Protein AF-A0AAQ3RH44-F1 (afdb_monomer_lite)

InterPro domains:
  IPR002937 Amine oxidase [PF01593] (24-137)
  IPR050281 Flavin monoamine oxidase and related enzymes [PTHR10742] (8-137)

Sequence (137 aa):
MLFHRYSCMLFNMDGHQVSQQMVMEVGDTFKRILAETVKVREEHPDDMSILQSISIVLNRHPELRQQGLAHEVLQWYICRMEAWFATDADMISLKTWDQASAIISEHVLTGGHGLVVQGYDPVVKALATDLDIRLNH

Structure (mmCIF, N/CA/C/O backbone):
data_AF-A0AAQ3RH44-F1
#
_entry.id   AF-A0AAQ3RH44-F1
#
loop_
_atom_site.group_PDB
_atom_site.id
_atom_site.type_symbol
_atom_site.label_atom_id
_atom_site.label_alt_id
_atom_site.label_comp_id
_atom_site.label_asym_id
_atom_site.label_entity_id
_atom_site.label_seq_id
_atom_site.pdbx_PDB_ins_code
_atom_site.Cartn_x
_atom_site.Cartn_y
_atom_site.Cartn_z
_atom_site.occupancy
_atom_site.B_iso_or_equiv
_atom_site.auth_seq_id
_atom_site.auth_comp_id
_atom_site.auth_asym_id
_atom_site.auth_atom_id
_atom_site.pdbx_PDB_model_num
ATOM 1 N N . MET A 1 1 ? 5.670 10.504 4.004 1.00 43.72 1 MET A N 1
ATOM 2 C CA . MET A 1 1 ? 5.832 10.346 2.538 1.00 43.72 1 MET A CA 1
ATOM 3 C C . MET A 1 1 ? 4.762 9.480 1.858 1.00 43.72 1 MET A C 1
ATOM 5 O O . MET A 1 1 ? 4.553 9.663 0.670 1.00 43.72 1 MET A O 1
ATOM 9 N N . LEU A 1 2 ? 4.032 8.602 2.560 1.00 47.00 2 LEU A N 1
ATOM 10 C CA . LEU A 1 2 ? 3.132 7.624 1.917 1.00 47.00 2 LEU A CA 1
ATOM 11 C C . LEU A 1 2 ? 1.841 8.175 1.260 1.00 47.00 2 LEU A C 1
ATOM 13 O O . LEU A 1 2 ? 1.236 7.468 0.463 1.00 47.00 2 LEU A O 1
ATOM 17 N N . PHE A 1 3 ? 1.413 9.420 1.525 1.00 51.44 3 PHE A N 1
ATOM 18 C CA . PHE A 1 3 ? 0.087 9.897 1.076 1.00 51.44 3 PHE A CA 1
ATOM 19 C C . PHE A 1 3 ? 0.016 11.396 0.720 1.00 51.44 3 PHE A C 1
ATOM 21 O O . PHE A 1 3 ? -0.946 12.072 1.089 1.00 51.44 3 PHE A O 1
ATOM 28 N N . HIS A 1 4 ? 1.025 11.956 0.043 1.00 46.38 4 HIS A N 1
ATOM 29 C CA . HIS A 1 4 ? 0.871 13.275 -0.598 1.00 46.38 4 HIS A CA 1
ATOM 30 C C . HIS A 1 4 ? 0.235 13.143 -1.991 1.00 46.38 4 HIS A C 1
ATOM 32 O O . HIS A 1 4 ? 0.373 12.115 -2.647 1.00 46.38 4 HIS A O 1
ATOM 38 N N . ARG A 1 5 ? -0.535 14.170 -2.376 1.00 48.69 5 ARG A N 1
ATOM 39 C CA . ARG A 1 5 ? -1.522 14.217 -3.470 1.00 48.69 5 ARG A CA 1
ATOM 40 C C . ARG A 1 5 ? -1.012 13.657 -4.807 1.00 48.69 5 ARG A C 1
ATOM 42 O O . ARG A 1 5 ? -0.491 14.398 -5.633 1.00 48.69 5 ARG A O 1
ATOM 49 N N . TYR A 1 6 ? -1.271 12.382 -5.064 1.00 51.69 6 TYR A N 1
ATOM 50 C CA . TY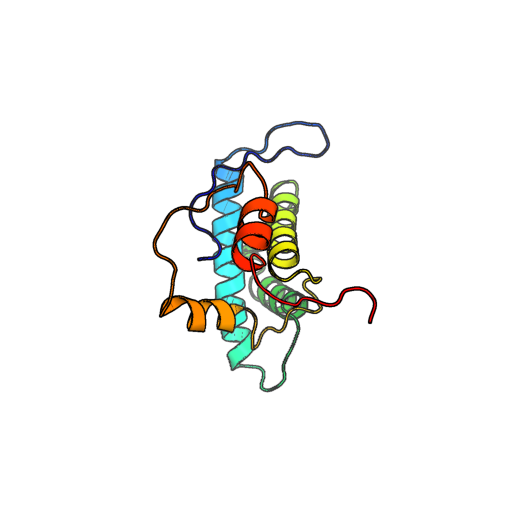R A 1 6 ? -1.339 11.868 -6.428 1.00 51.69 6 TYR A CA 1
ATOM 51 C C . TYR A 1 6 ? -2.798 11.924 -6.865 1.00 51.69 6 TYR A C 1
ATOM 53 O O . TYR A 1 6 ? -3.647 11.296 -6.231 1.00 51.69 6 TYR A O 1
ATOM 61 N N . SER A 1 7 ? -3.106 12.677 -7.922 1.00 59.75 7 SER A N 1
ATOM 62 C CA . SER A 1 7 ? -4.432 12.668 -8.545 1.00 59.75 7 SER A CA 1
ATOM 63 C C . SER A 1 7 ? -4.605 11.368 -9.337 1.00 59.75 7 SER A C 1
ATOM 65 O O . SER A 1 7 ? -4.491 11.351 -10.561 1.00 59.75 7 SER A O 1
ATOM 67 N N . CYS A 1 8 ? -4.805 10.254 -8.638 1.00 72.00 8 CYS A N 1
ATOM 68 C CA . CYS A 1 8 ? -5.156 8.991 -9.273 1.00 72.00 8 CYS A CA 1
ATOM 69 C C . CYS A 1 8 ? -6.675 8.942 -9.459 1.00 72.00 8 CYS A C 1
ATOM 71 O O . CYS A 1 8 ? -7.424 9.155 -8.505 1.00 72.00 8 CYS A O 1
ATOM 73 N N . MET A 1 9 ? -7.131 8.685 -10.684 1.00 89.88 9 MET A N 1
ATOM 74 C CA . MET A 1 9 ? -8.538 8.389 -10.946 1.00 89.88 9 MET A CA 1
ATOM 75 C C . MET A 1 9 ? -8.773 6.907 -10.678 1.00 89.88 9 MET A C 1
ATOM 77 O O . MET A 1 9 ? -8.108 6.066 -11.280 1.00 89.88 9 MET A O 1
ATOM 81 N N . LEU A 1 10 ? -9.703 6.599 -9.775 1.00 93.88 10 LEU A N 1
ATOM 82 C CA . LEU A 1 10 ? -10.135 5.227 -9.527 1.00 93.88 10 LEU A CA 1
ATOM 83 C C . LEU A 1 10 ? -11.405 4.941 -10.315 1.00 93.88 10 LEU A C 1
ATOM 85 O O . LEU A 1 10 ? -12.282 5.798 -10.418 1.00 93.88 10 LEU A O 1
ATOM 89 N N . PHE A 1 11 ? -11.494 3.727 -10.836 1.00 95.19 11 PHE A N 1
ATOM 90 C CA . PHE A 1 11 ? -12.668 3.204 -11.517 1.00 95.19 11 PHE A CA 1
ATOM 91 C C . PHE A 1 11 ? -13.096 1.927 -10.804 1.00 95.19 11 PHE A C 1
ATOM 93 O O . PHE A 1 11 ? -12.242 1.142 -10.388 1.00 95.19 11 PHE A O 1
ATOM 100 N N . ASN A 1 12 ? -14.401 1.743 -10.629 1.00 93.75 12 ASN A N 1
ATOM 101 C CA . ASN A 1 12 ? -14.943 0.495 -10.110 1.00 93.75 12 ASN A CA 1
ATOM 102 C C . ASN A 1 12 ? -14.915 -0.597 -11.200 1.00 93.75 12 ASN A C 1
ATOM 104 O O . ASN A 1 12 ? -14.567 -0.339 -12.355 1.00 93.75 12 ASN A O 1
ATOM 108 N N . MET A 1 13 ? -15.314 -1.818 -10.840 1.00 92.88 13 MET A N 1
ATOM 109 C CA . MET A 1 13 ? -15.305 -2.964 -11.762 1.00 92.88 13 MET A CA 1
ATOM 110 C C . MET A 1 13 ? -16.250 -2.806 -12.965 1.00 92.88 13 MET A C 1
ATOM 112 O O . MET A 1 13 ? -16.028 -3.434 -13.996 1.00 92.88 13 MET A O 1
ATOM 116 N N . ASP A 1 14 ? -17.255 -1.936 -12.865 1.00 96.12 14 ASP A N 1
ATOM 117 C CA . ASP A 1 14 ? -18.176 -1.612 -13.960 1.00 96.12 14 ASP A CA 1
ATOM 118 C C . ASP A 1 14 ? -17.633 -0.509 -14.890 1.00 96.12 14 ASP A C 1
ATOM 120 O O . ASP A 1 14 ? -18.301 -0.108 -15.841 1.00 96.12 14 ASP A O 1
ATOM 124 N N . GLY A 1 15 ? -16.438 0.025 -14.609 1.00 95.31 15 GLY A N 1
ATOM 125 C CA . GLY A 1 15 ? -15.836 1.128 -15.358 1.00 95.31 15 GLY A CA 1
ATOM 126 C C . GLY A 1 15 ? -16.360 2.515 -14.972 1.00 95.31 15 GLY A C 1
ATOM 127 O O . GLY A 1 15 ? -16.038 3.497 -15.643 1.00 95.31 15 GLY A O 1
ATOM 128 N N . HIS A 1 16 ? -17.136 2.640 -13.893 1.00 95.94 16 HIS A N 1
ATOM 129 C CA . HIS A 1 16 ? -17.570 3.933 -13.372 1.00 95.94 16 HIS A CA 1
ATOM 130 C C . HIS A 1 16 ? -16.469 4.581 -12.540 1.00 95.94 16 HIS A C 1
ATOM 132 O O . HIS A 1 16 ? -15.888 3.964 -11.646 1.00 95.94 16 HIS A O 1
ATOM 138 N N . GLN A 1 17 ? -16.210 5.859 -12.805 1.00 96.00 17 GLN A N 1
ATOM 139 C CA . GLN A 1 17 ? -15.245 6.622 -12.030 1.00 96.00 17 GLN A CA 1
ATOM 140 C C . GLN A 1 17 ? -15.743 6.827 -10.593 1.00 96.00 17 GLN A C 1
ATOM 142 O O . GLN A 1 17 ? -16.848 7.320 -10.362 1.00 96.00 17 GLN A O 1
ATOM 147 N N . VAL A 1 18 ? -14.892 6.508 -9.622 1.00 96.38 18 VAL A N 1
ATOM 148 C CA . VAL A 1 18 ? -15.112 6.826 -8.210 1.00 96.38 18 VAL A CA 1
ATOM 149 C C . VAL A 1 18 ? -14.876 8.320 -7.999 1.00 96.38 18 VAL A C 1
ATOM 151 O O . VAL A 1 18 ? -13.896 8.887 -8.494 1.00 96.38 18 VAL A O 1
ATOM 154 N N . SER A 1 19 ? -15.764 8.979 -7.252 1.00 95.12 19 SER A N 1
ATOM 155 C CA . SER A 1 19 ? -15.633 10.413 -6.996 1.00 95.12 19 SER A CA 1
ATOM 156 C C . SER A 1 19 ? -14.324 10.718 -6.258 1.00 95.12 19 SER A C 1
ATOM 158 O O . SER A 1 19 ? -13.965 10.049 -5.287 1.00 95.12 19 SER A O 1
ATOM 160 N N . GLN A 1 20 ? -13.601 11.759 -6.686 1.00 92.31 20 GLN A N 1
ATOM 161 C CA . GLN A 1 20 ? -12.346 12.125 -6.018 1.00 92.31 20 GLN A CA 1
ATOM 162 C C . GLN A 1 20 ? -12.550 12.514 -4.553 1.00 92.31 20 GLN A C 1
ATOM 164 O O . GLN A 1 20 ? -11.672 12.269 -3.733 1.00 92.31 20 GLN A O 1
ATOM 169 N N . GLN A 1 21 ? -13.712 13.078 -4.217 1.00 94.31 21 GLN A N 1
ATOM 170 C CA . GLN A 1 21 ? -14.068 13.370 -2.835 1.00 94.31 21 GLN A CA 1
ATOM 171 C C . GLN A 1 21 ? -14.078 12.100 -1.975 1.00 94.31 21 GLN A C 1
ATOM 173 O O . GLN A 1 21 ? -13.420 12.081 -0.939 1.00 94.31 21 GLN A O 1
ATOM 178 N N . MET A 1 22 ? -14.720 11.021 -2.439 1.00 95.19 22 MET A N 1
ATOM 179 C CA . MET A 1 22 ? -14.725 9.743 -1.722 1.00 95.19 22 MET A CA 1
ATOM 180 C C . MET A 1 22 ? -13.309 9.184 -1.567 1.00 95.19 22 MET A C 1
ATOM 182 O O . MET A 1 22 ? -12.939 8.744 -0.483 1.00 95.19 22 MET A O 1
ATOM 186 N N . VAL A 1 23 ? -12.493 9.243 -2.626 1.00 94.19 23 VAL A N 1
ATOM 187 C CA . VAL A 1 23 ? -11.093 8.792 -2.561 1.00 94.19 23 VAL A CA 1
ATOM 188 C C . VAL A 1 23 ? -10.316 9.568 -1.492 1.00 94.19 23 VAL A C 1
ATOM 190 O O . VAL A 1 23 ? -9.616 8.960 -0.687 1.00 94.19 23 VAL A O 1
ATOM 193 N N . MET A 1 24 ? -10.474 10.894 -1.427 1.00 91.81 24 MET A N 1
ATOM 194 C CA . MET A 1 24 ? -9.823 11.725 -0.407 1.00 91.81 24 MET A CA 1
ATOM 195 C C . MET A 1 24 ? -10.306 11.401 1.012 1.00 91.81 24 MET A C 1
ATOM 197 O O . MET A 1 24 ? -9.479 11.191 1.898 1.00 91.81 24 MET A O 1
ATOM 201 N N . GLU A 1 25 ? -11.618 11.313 1.228 1.00 95.25 25 GLU A N 1
ATOM 202 C CA . GLU A 1 25 ? -12.218 11.053 2.546 1.00 95.25 25 GLU A CA 1
ATOM 203 C C . GLU A 1 25 ? -11.851 9.665 3.092 1.00 95.25 25 GLU A C 1
ATOM 205 O O . GLU A 1 25 ? -11.508 9.512 4.272 1.00 95.25 25 GLU A O 1
ATOM 210 N N . VAL A 1 26 ? -11.858 8.643 2.232 1.00 96.31 26 VAL A N 1
ATOM 211 C CA . VAL A 1 26 ? -11.409 7.296 2.602 1.00 96.31 26 VAL A CA 1
ATOM 212 C C . VAL A 1 26 ? -9.902 7.285 2.849 1.00 96.31 26 VAL A C 1
ATOM 214 O O . VAL A 1 26 ? -9.455 6.671 3.815 1.00 96.31 26 VAL A O 1
ATOM 217 N N . GLY A 1 27 ? -9.116 8.019 2.059 1.00 93.38 27 GLY A N 1
ATOM 218 C CA . GLY A 1 27 ? -7.679 8.178 2.288 1.00 93.38 27 GLY A CA 1
ATOM 219 C C . GLY A 1 27 ? -7.353 8.820 3.639 1.00 93.38 27 GLY A C 1
ATOM 220 O O . GLY A 1 27 ? -6.450 8.364 4.340 1.00 93.38 27 GLY A O 1
ATOM 221 N N . ASP A 1 28 ? -8.102 9.838 4.056 1.00 94.81 28 ASP A N 1
ATOM 222 C CA . ASP A 1 28 ? -7.952 10.445 5.384 1.00 94.81 28 ASP A CA 1
ATOM 223 C C . ASP A 1 28 ? -8.424 9.510 6.503 1.00 94.81 28 ASP A C 1
ATOM 225 O O . ASP A 1 28 ? -7.835 9.470 7.585 1.00 94.81 28 ASP A O 1
ATOM 229 N N . THR A 1 29 ? -9.438 8.686 6.241 1.00 97.25 29 THR A N 1
ATOM 230 C CA . THR A 1 29 ? -9.840 7.607 7.153 1.00 97.25 29 THR A CA 1
ATOM 231 C C . THR A 1 29 ? -8.747 6.554 7.302 1.00 97.25 29 THR A C 1
ATOM 233 O O . THR A 1 29 ? -8.421 6.182 8.426 1.00 97.25 29 THR A O 1
ATOM 236 N N . PHE A 1 30 ? -8.107 6.142 6.210 1.00 96.56 30 PHE A N 1
ATOM 237 C CA . PHE A 1 30 ? -6.990 5.203 6.245 1.00 96.56 30 PHE A CA 1
ATOM 238 C C . PHE A 1 30 ? -5.798 5.749 7.041 1.00 96.56 30 PHE A C 1
ATOM 240 O O . PHE A 1 30 ? -5.244 5.042 7.880 1.00 96.56 30 PHE A O 1
ATOM 247 N N . LYS A 1 31 ? -5.453 7.035 6.879 1.00 94.06 31 LYS A N 1
ATOM 248 C CA . LYS A 1 31 ? -4.420 7.689 7.708 1.00 94.06 31 LYS A CA 1
ATOM 249 C C . LYS A 1 31 ? -4.764 7.652 9.198 1.00 94.06 31 LYS A C 1
ATOM 251 O O . LYS A 1 31 ? -3.879 7.405 10.011 1.00 94.06 31 LYS A O 1
ATOM 256 N N . ARG A 1 32 ? -6.032 7.890 9.557 1.00 96.81 32 ARG A N 1
ATOM 257 C CA . ARG A 1 32 ? -6.502 7.795 10.950 1.00 96.81 32 ARG A CA 1
ATOM 258 C C . ARG A 1 32 ? -6.388 6.368 11.483 1.00 96.81 32 ARG A C 1
ATOM 260 O O . ARG A 1 32 ? -5.879 6.195 12.581 1.00 96.81 32 ARG A O 1
ATOM 267 N N . ILE A 1 33 ? -6.770 5.363 10.690 1.00 97.56 33 ILE A N 1
ATOM 268 C CA . ILE A 1 33 ? -6.589 3.946 11.044 1.00 97.56 33 ILE A CA 1
ATOM 269 C C . ILE A 1 33 ? -5.113 3.661 11.343 1.00 97.56 33 ILE A C 1
ATOM 271 O O . ILE A 1 33 ? -4.806 3.160 12.420 1.00 97.56 33 ILE A O 1
ATOM 275 N N . LEU A 1 34 ? -4.194 4.037 10.445 1.00 95.44 34 LEU A N 1
ATOM 276 C CA . LEU A 1 34 ? -2.756 3.827 10.648 1.00 95.44 34 LEU A CA 1
ATOM 277 C C . LEU A 1 34 ? -2.231 4.541 11.903 1.00 95.44 34 LEU A C 1
ATOM 279 O O . LEU A 1 34 ? -1.439 3.963 12.642 1.00 95.44 34 LEU A O 1
ATOM 283 N N . ALA A 1 35 ? -2.699 5.755 12.200 1.00 94.25 35 ALA A N 1
ATOM 284 C CA . ALA A 1 35 ? -2.327 6.455 13.430 1.00 94.25 35 ALA A CA 1
ATOM 285 C C . ALA A 1 35 ? -2.776 5.704 14.699 1.00 94.25 35 ALA A C 1
ATOM 287 O O . ALA A 1 35 ? -2.031 5.651 15.674 1.00 94.25 35 ALA A O 1
ATOM 288 N N . GLU A 1 36 ? -3.953 5.073 14.690 1.00 96.81 36 GLU A N 1
ATOM 289 C CA . GLU A 1 36 ? -4.400 4.227 15.805 1.00 96.81 36 GLU A CA 1
ATOM 290 C C . GLU A 1 36 ? -3.597 2.918 15.903 1.00 96.81 36 GLU A C 1
ATOM 292 O O . GLU A 1 36 ? -3.337 2.448 17.010 1.00 96.81 36 GLU A O 1
ATOM 297 N N . THR A 1 37 ? -3.112 2.354 14.785 1.00 95.56 37 THR A N 1
ATOM 298 C CA . THR A 1 37 ? -2.229 1.167 14.839 1.00 95.56 37 THR A CA 1
ATOM 299 C C . THR A 1 37 ? -0.913 1.453 15.569 1.00 95.56 37 THR A C 1
ATOM 301 O O . THR A 1 37 ? -0.379 0.572 16.239 1.00 95.56 37 THR A O 1
ATOM 30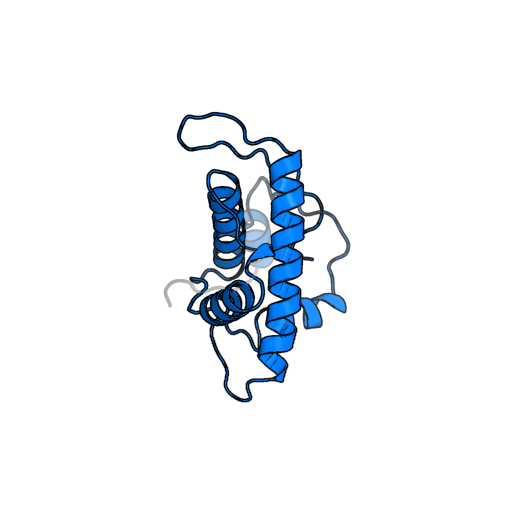4 N N . VAL A 1 38 ? -0.421 2.699 15.530 1.00 92.81 38 VAL A N 1
ATOM 305 C CA . VAL A 1 38 ? 0.763 3.115 16.301 1.00 92.81 38 VAL A CA 1
ATOM 306 C C . VAL A 1 38 ? 0.513 3.011 17.807 1.00 92.81 38 VAL A C 1
ATOM 308 O O . VAL A 1 38 ? 1.420 2.626 18.535 1.00 92.81 38 VAL A O 1
ATOM 311 N N . LYS A 1 39 ? -0.710 3.268 18.280 1.00 94.62 39 LYS A N 1
ATOM 312 C CA . LYS A 1 39 ? -1.060 3.077 19.697 1.00 94.62 39 LYS A CA 1
ATOM 313 C C . LYS A 1 39 ? -1.159 1.596 20.051 1.00 94.62 39 LYS A C 1
ATOM 315 O O . LYS A 1 39 ? -0.630 1.170 21.069 1.00 94.62 39 LYS A O 1
ATOM 320 N N . VAL A 1 40 ? -1.750 0.786 19.163 1.00 95.88 40 VAL A N 1
ATOM 321 C CA . VAL A 1 40 ? -1.776 -0.684 19.311 1.00 95.88 40 VAL A CA 1
ATOM 322 C C . VAL A 1 40 ? -0.352 -1.236 19.455 1.00 95.88 40 VAL A C 1
ATOM 324 O O . VAL A 1 40 ? -0.107 -2.092 20.299 1.00 95.88 40 VAL A O 1
ATOM 327 N N . ARG A 1 41 ? 0.616 -0.702 18.703 1.00 94.62 41 ARG A N 1
ATOM 328 C CA . ARG A 1 41 ? 2.035 -1.072 18.823 1.00 94.62 41 ARG A CA 1
ATOM 329 C C . ARG A 1 41 ? 2.618 -0.821 20.217 1.00 94.62 41 ARG A C 1
ATOM 331 O O . ARG A 1 41 ? 3.449 -1.603 20.659 1.00 94.62 41 ARG A O 1
ATOM 338 N N . GLU A 1 42 ? 2.230 0.259 20.889 1.00 92.31 42 GLU A N 1
ATOM 339 C CA . GLU A 1 42 ? 2.733 0.600 22.230 1.00 92.31 42 GLU A CA 1
ATOM 340 C C . GLU A 1 42 ? 2.156 -0.320 23.317 1.00 92.31 42 GLU A C 1
ATOM 342 O O . GLU A 1 42 ? 2.812 -0.589 24.322 1.00 92.31 42 GLU A O 1
ATOM 347 N N . GLU A 1 43 ? 0.944 -0.832 23.106 1.00 94.12 43 GLU A N 1
ATOM 348 C CA . GLU A 1 43 ? 0.247 -1.724 24.039 1.00 94.12 43 GLU A CA 1
ATOM 349 C C . GLU A 1 43 ? 0.726 -3.182 23.960 1.00 94.12 43 GLU A C 1
ATOM 351 O O . GLU A 1 43 ? 0.532 -3.951 24.906 1.00 94.12 43 GLU A O 1
ATOM 356 N N . HIS A 1 44 ? 1.337 -3.580 22.842 1.00 91.06 44 HIS A N 1
ATOM 357 C CA . HIS A 1 44 ? 1.720 -4.962 22.574 1.00 91.06 44 HIS A CA 1
ATOM 358 C C . HIS A 1 44 ? 3.248 -5.121 22.494 1.00 91.06 44 HIS A C 1
ATOM 360 O O . HIS A 1 44 ? 3.875 -4.635 21.553 1.00 91.06 44 HIS A O 1
ATOM 366 N N . PRO A 1 45 ? 3.875 -5.831 23.456 1.00 85.56 45 PRO A N 1
ATOM 367 C CA . PRO A 1 45 ? 5.327 -6.006 23.475 1.00 85.56 45 PRO A CA 1
ATOM 368 C C . PRO A 1 45 ? 5.830 -6.921 22.354 1.00 85.56 45 PRO A C 1
ATOM 370 O O . PRO A 1 45 ? 6.974 -6.772 21.924 1.00 85.56 45 PRO A O 1
ATOM 373 N N . ASP A 1 46 ? 4.994 -7.832 21.855 1.00 94.31 46 ASP A N 1
ATOM 374 C CA . ASP A 1 46 ? 5.301 -8.718 20.732 1.00 94.31 46 ASP A CA 1
ATOM 375 C C . ASP A 1 46 ? 4.909 -8.079 19.397 1.00 94.31 46 ASP A C 1
ATOM 377 O O . ASP A 1 46 ? 4.027 -7.225 19.333 1.00 94.31 46 ASP A O 1
ATOM 381 N N . ASP A 1 47 ? 5.611 -8.452 18.325 1.00 95.25 47 ASP A N 1
ATOM 382 C CA . ASP A 1 47 ? 5.254 -7.953 16.995 1.00 95.25 47 ASP A CA 1
ATOM 383 C C . ASP A 1 47 ? 3.972 -8.617 16.483 1.00 95.25 47 ASP A C 1
ATOM 385 O O . ASP A 1 47 ? 3.651 -9.751 16.842 1.00 95.25 47 ASP A O 1
ATOM 389 N N . MET A 1 48 ? 3.261 -7.906 15.617 1.00 96.75 48 MET A N 1
ATOM 390 C CA . MET A 1 48 ? 2.090 -8.414 14.913 1.00 96.75 48 MET A CA 1
ATOM 391 C C . MET A 1 48 ? 2.019 -7.810 13.519 1.00 96.75 48 MET A C 1
ATOM 393 O O . MET A 1 48 ? 2.700 -6.832 13.212 1.00 96.75 48 MET A O 1
ATOM 397 N N . SER A 1 49 ? 1.167 -8.374 12.675 1.00 97.56 49 SER A N 1
ATOM 398 C CA . SER A 1 49 ? 0.980 -7.837 11.333 1.00 97.56 49 SER A CA 1
ATOM 399 C C . SER A 1 49 ? 0.169 -6.541 11.320 1.00 97.56 49 SER A C 1
ATOM 401 O O . SER A 1 49 ? -0.673 -6.286 12.193 1.00 97.56 49 SER A O 1
ATOM 403 N N . ILE A 1 50 ? 0.358 -5.743 10.272 1.00 96.50 50 ILE A N 1
ATOM 404 C CA . ILE A 1 50 ? -0.474 -4.572 10.005 1.00 96.50 50 ILE A CA 1
ATOM 405 C C . ILE A 1 50 ? -1.937 -4.977 9.858 1.00 96.50 50 ILE A C 1
ATOM 407 O O . ILE A 1 50 ? -2.791 -4.329 10.463 1.00 96.50 50 ILE A O 1
ATOM 411 N N . LEU A 1 51 ? -2.238 -6.073 9.159 1.00 97.56 51 LEU A N 1
ATOM 412 C CA . LEU A 1 51 ? -3.610 -6.564 9.017 1.00 97.56 51 LEU A CA 1
ATOM 413 C C . LEU A 1 51 ? -4.271 -6.848 10.376 1.00 97.56 51 LEU A C 1
ATOM 415 O O . LEU A 1 51 ? -5.397 -6.407 10.623 1.00 97.56 51 LEU A O 1
ATOM 419 N N . GLN A 1 52 ? -3.566 -7.530 11.286 1.00 97.88 52 GLN A N 1
ATOM 420 C CA . GLN A 1 52 ? -4.061 -7.791 12.644 1.00 97.88 52 GLN A CA 1
ATOM 421 C C . GLN A 1 52 ? -4.300 -6.488 13.413 1.00 97.88 52 GLN A C 1
ATOM 423 O O . GLN A 1 52 ? -5.361 -6.313 14.016 1.00 97.88 52 GLN A O 1
ATOM 428 N N . SER A 1 53 ? -3.359 -5.545 13.345 1.00 97.50 53 SER A N 1
ATOM 429 C CA . SER A 1 53 ? -3.489 -4.250 14.017 1.00 97.50 53 SER A CA 1
ATOM 430 C C . SER A 1 53 ? -4.667 -3.423 13.481 1.00 97.50 53 SER A C 1
ATOM 432 O O . SER A 1 53 ? -5.434 -2.869 14.267 1.00 97.50 53 SER A O 1
ATOM 434 N N . ILE A 1 54 ? -4.895 -3.418 12.161 1.00 97.81 54 ILE A N 1
ATOM 435 C CA . ILE A 1 54 ? -6.049 -2.772 11.522 1.00 97.81 54 ILE A CA 1
ATOM 436 C C . ILE A 1 54 ? -7.344 -3.419 12.013 1.00 97.81 54 ILE A C 1
ATOM 438 O O . ILE A 1 54 ? -8.293 -2.710 12.347 1.00 97.81 54 ILE A O 1
ATOM 442 N N . SER A 1 55 ? -7.393 -4.750 12.122 1.00 97.94 55 SER A N 1
ATOM 443 C CA . SER A 1 55 ? -8.568 -5.435 12.667 1.00 97.94 55 SER A CA 1
ATOM 444 C C . SER A 1 55 ? -8.854 -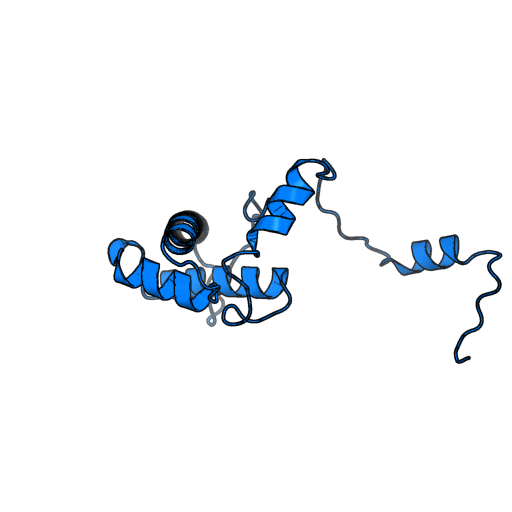5.022 14.114 1.00 97.94 55 SER A C 1
ATOM 446 O O . SER A 1 55 ? -10.018 -4.820 14.462 1.00 97.94 55 SER A O 1
ATOM 448 N N . ILE A 1 56 ? -7.825 -4.883 14.958 1.00 98.06 56 ILE A N 1
ATOM 449 C CA . ILE A 1 56 ? -7.975 -4.404 16.342 1.00 98.06 56 ILE A CA 1
ATOM 450 C C . ILE A 1 56 ? -8.526 -2.976 16.348 1.00 98.06 56 ILE A C 1
ATOM 452 O O . ILE A 1 56 ? -9.508 -2.705 17.043 1.00 98.06 56 ILE A O 1
ATOM 456 N N . VAL A 1 57 ? -7.952 -2.082 15.539 1.00 98.25 57 VAL A N 1
ATOM 457 C CA . VAL A 1 57 ? -8.405 -0.689 15.416 1.00 98.25 57 VAL A CA 1
ATOM 458 C C . VAL A 1 57 ? -9.863 -0.625 14.977 1.00 98.25 57 VAL A C 1
ATOM 460 O O . VAL A 1 57 ? -10.655 0.035 15.637 1.00 98.25 57 VAL A O 1
ATOM 463 N N . LEU A 1 58 ? -10.265 -1.347 13.929 1.00 97.88 58 LEU A N 1
ATOM 464 C CA . LEU A 1 58 ? -11.651 -1.336 13.443 1.00 97.88 58 LEU A CA 1
ATOM 465 C C . LEU A 1 58 ? -12.641 -1.947 14.445 1.00 97.88 58 LEU A C 1
ATOM 467 O O . LEU A 1 58 ? -13.815 -1.579 14.449 1.00 97.88 58 LEU A O 1
ATOM 471 N N . ASN A 1 59 ? -12.190 -2.868 15.302 1.00 97.94 59 ASN A N 1
ATOM 472 C CA . ASN A 1 59 ? -12.997 -3.385 16.407 1.00 97.94 59 ASN A CA 1
ATOM 473 C C . ASN A 1 59 ? -13.199 -2.341 17.515 1.00 97.94 59 ASN A C 1
ATOM 475 O O . ASN A 1 59 ? -14.304 -2.252 18.046 1.00 97.94 59 ASN A O 1
ATOM 479 N N . ARG A 1 60 ? -12.169 -1.546 17.834 1.00 97.62 60 ARG A N 1
ATOM 480 C CA . ARG A 1 60 ? -12.229 -0.455 18.827 1.00 97.62 60 ARG A CA 1
ATOM 481 C C . ARG A 1 60 ? -12.942 0.796 18.306 1.00 97.62 60 ARG A C 1
ATOM 483 O O . ARG A 1 60 ? -13.590 1.484 19.086 1.00 97.62 60 ARG A O 1
ATOM 490 N N . HIS A 1 61 ? -12.855 1.037 17.000 1.00 97.50 61 HIS A N 1
ATOM 491 C CA . HIS A 1 61 ? -13.374 2.210 16.301 1.00 97.50 61 HIS A CA 1
ATOM 492 C C . HIS A 1 61 ? -14.324 1.813 15.158 1.00 97.50 61 HIS A C 1
ATOM 494 O O . HIS A 1 61 ? -13.963 1.919 13.977 1.00 97.50 61 HIS A O 1
ATOM 500 N N . PRO A 1 62 ? -15.544 1.325 15.464 1.00 96.88 62 PRO A N 1
ATOM 501 C CA . PRO A 1 62 ? -16.518 0.945 14.443 1.00 96.88 62 PRO A CA 1
ATOM 502 C C . PRO A 1 62 ? -16.858 2.074 13.461 1.00 96.88 62 PRO A C 1
ATOM 504 O O . PRO A 1 62 ? -17.201 1.786 12.318 1.00 96.88 62 PRO A O 1
ATOM 507 N N . GLU A 1 63 ? -16.733 3.335 13.876 1.00 97.12 63 GLU A N 1
ATOM 508 C CA . GLU A 1 63 ? -16.946 4.536 13.065 1.00 97.12 63 GLU A CA 1
ATOM 509 C C . GLU A 1 63 ? -15.937 4.702 11.919 1.00 97.12 63 GLU A C 1
ATOM 511 O O . GLU A 1 63 ? -16.221 5.408 10.954 1.00 97.12 63 GLU A O 1
ATOM 516 N N . LEU A 1 64 ? -14.771 4.051 11.995 1.00 97.38 64 LEU A N 1
ATOM 517 C CA . LEU A 1 64 ? -13.774 4.061 10.920 1.00 97.38 64 LEU A CA 1
ATOM 518 C C . LEU A 1 64 ? -14.078 3.019 9.834 1.00 97.38 64 LEU A C 1
ATOM 520 O O . LEU A 1 64 ? -13.489 3.071 8.749 1.00 97.38 64 LEU A O 1
ATOM 524 N N . ARG A 1 65 ? -15.003 2.080 10.083 1.00 97.06 65 ARG A N 1
ATOM 525 C CA . ARG A 1 65 ? -15.377 1.057 9.101 1.00 97.06 65 ARG A CA 1
ATOM 526 C C . ARG A 1 65 ? -16.067 1.690 7.901 1.00 97.06 65 ARG A C 1
ATOM 528 O O . ARG A 1 65 ? -17.014 2.456 8.032 1.00 97.06 65 ARG A O 1
ATOM 535 N N . GLN A 1 66 ? -15.613 1.294 6.722 1.00 97.44 66 GLN A N 1
ATOM 536 C CA . GLN A 1 66 ? -16.218 1.682 5.456 1.00 97.44 66 GLN A CA 1
ATOM 537 C C . GLN A 1 66 ? -17.154 0.580 4.954 1.00 97.44 66 GLN A C 1
ATOM 539 O O . GLN A 1 66 ? -16.941 -0.601 5.243 1.00 97.44 66 GLN A O 1
ATOM 544 N N . GLN A 1 67 ? -18.179 0.965 4.193 1.00 96.94 67 GLN A N 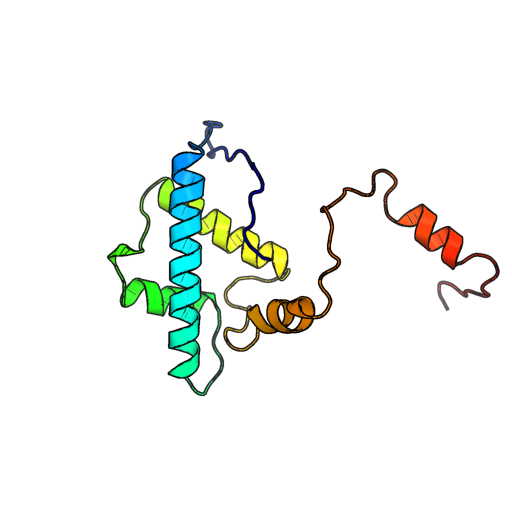1
ATOM 545 C CA . GLN A 1 67 ? -19.168 0.061 3.599 1.00 96.94 67 GLN A CA 1
ATOM 546 C C . GLN A 1 67 ? -19.342 0.352 2.104 1.00 96.94 67 GLN A C 1
ATOM 548 O O . GLN A 1 67 ? -19.056 1.459 1.644 1.00 96.94 67 GLN A O 1
ATOM 553 N N . GLY A 1 68 ? -19.822 -0.641 1.350 1.00 96.75 68 GLY A N 1
ATOM 554 C CA . GLY A 1 68 ? -20.051 -0.520 -0.093 1.00 96.75 68 GLY A CA 1
ATOM 555 C C . GLY A 1 68 ? -18.801 -0.052 -0.843 1.00 96.75 68 GLY A C 1
ATOM 556 O O . GLY A 1 68 ? -17.692 -0.473 -0.531 1.00 96.75 68 GLY A O 1
ATOM 557 N N . LEU A 1 69 ? -18.966 0.885 -1.777 1.00 97.00 69 LEU A N 1
ATOM 558 C CA . LEU A 1 69 ? -17.856 1.405 -2.583 1.00 97.00 69 LEU A CA 1
ATOM 559 C C . LEU A 1 69 ? -16.727 2.026 -1.738 1.00 97.00 69 LEU A C 1
ATOM 561 O O . LEU A 1 69 ? -15.555 1.877 -2.066 1.00 97.00 69 LEU A O 1
ATOM 565 N N . ALA A 1 70 ? -17.047 2.674 -0.613 1.00 97.19 70 ALA A N 1
ATOM 566 C CA . ALA A 1 70 ? -16.023 3.231 0.271 1.00 97.19 70 ALA A CA 1
ATOM 567 C C . ALA A 1 70 ? -15.149 2.133 0.906 1.00 97.19 70 ALA A C 1
ATOM 569 O O . ALA A 1 70 ? -13.965 2.352 1.165 1.00 97.19 70 ALA A O 1
ATOM 570 N N . HIS A 1 71 ? -15.713 0.939 1.129 1.00 97.56 71 HIS A N 1
ATOM 571 C CA . HIS A 1 71 ? -14.953 -0.228 1.575 1.00 97.56 71 HIS A CA 1
ATOM 572 C C . HIS A 1 71 ? -13.961 -0.688 0.509 1.00 97.56 71 HIS A C 1
ATOM 574 O O . HIS A 1 71 ? -12.801 -0.920 0.828 1.00 97.56 71 HIS A O 1
ATOM 580 N N . GLU A 1 72 ? -14.382 -0.766 -0.753 1.00 97.12 72 GLU A N 1
ATOM 581 C CA . GLU A 1 72 ? -13.500 -1.130 -1.870 1.00 97.12 72 GLU A CA 1
ATOM 582 C C . GLU A 1 72 ? -12.350 -0.128 -2.029 1.00 97.12 72 GLU A C 1
ATOM 584 O O . GLU A 1 72 ? -11.198 -0.520 -2.213 1.00 97.12 72 GLU A O 1
ATOM 589 N N . VAL A 1 73 ? -12.626 1.170 -1.863 1.00 96.62 73 VAL A N 1
ATOM 590 C CA . VAL A 1 73 ? -11.585 2.209 -1.857 1.00 96.62 73 VAL A CA 1
ATOM 591 C C . VAL A 1 73 ? -10.625 2.030 -0.675 1.00 96.62 73 VAL A C 1
ATOM 593 O O . VAL A 1 73 ? -9.418 2.205 -0.839 1.00 96.62 73 VAL A O 1
ATOM 596 N N . LEU A 1 74 ? -11.115 1.650 0.510 1.00 97.00 74 LEU A N 1
ATOM 597 C CA . LEU A 1 74 ? -10.249 1.352 1.655 1.00 97.00 74 LEU A CA 1
ATOM 598 C C . LEU A 1 74 ? -9.359 0.132 1.374 1.00 97.00 74 LEU A C 1
ATOM 600 O O . LEU A 1 74 ? -8.162 0.187 1.647 1.00 97.00 74 LEU A O 1
ATOM 604 N N . GLN A 1 75 ? -9.912 -0.931 0.782 1.00 96.69 75 GLN A N 1
ATOM 605 C CA . GLN A 1 75 ? -9.135 -2.101 0.353 1.00 96.69 75 GLN A CA 1
ATOM 606 C C . GLN A 1 75 ? -8.075 -1.724 -0.683 1.00 96.69 75 GLN A C 1
ATOM 608 O O . GLN A 1 75 ? -6.944 -2.192 -0.603 1.00 96.69 75 GLN A O 1
ATOM 613 N N . TRP A 1 76 ? -8.379 -0.808 -1.604 1.00 95.75 76 TRP A N 1
ATOM 614 C CA . TRP A 1 76 ? -7.386 -0.285 -2.541 1.00 95.75 76 TRP A CA 1
ATOM 615 C C . TRP A 1 76 ? -6.221 0.421 -1.830 1.00 95.75 76 TRP A C 1
ATOM 617 O O . TRP A 1 76 ? -5.069 0.260 -2.231 1.00 95.75 76 TRP A O 1
ATOM 627 N N . TYR A 1 77 ? -6.477 1.168 -0.751 1.00 95.38 77 TYR A N 1
ATOM 628 C CA . TYR A 1 77 ? -5.409 1.766 0.059 1.00 95.38 77 TYR A CA 1
ATOM 629 C C . TYR A 1 77 ? -4.549 0.722 0.784 1.00 95.38 77 TYR A C 1
ATOM 631 O O . TYR A 1 77 ? -3.331 0.898 0.850 1.00 95.38 77 TYR A O 1
ATOM 639 N N . ILE A 1 78 ? -5.157 -0.361 1.276 1.00 95.25 78 ILE A N 1
ATOM 640 C CA . ILE A 1 78 ? -4.435 -1.500 1.864 1.00 95.25 78 ILE A CA 1
ATOM 641 C C . ILE A 1 78 ? -3.568 -2.171 0.791 1.00 95.25 78 ILE A C 1
ATOM 643 O O . ILE A 1 78 ? -2.360 -2.279 0.971 1.00 95.25 78 ILE A O 1
ATOM 647 N N . CYS A 1 79 ? -4.133 -2.473 -0.377 1.00 95.19 79 CYS A N 1
ATOM 648 C CA . CYS A 1 79 ? -3.402 -3.048 -1.508 1.00 95.19 79 CYS A CA 1
ATOM 649 C C . CYS A 1 79 ? -2.246 -2.151 -1.983 1.00 95.19 79 CYS A C 1
ATOM 651 O O . CYS A 1 79 ? -1.169 -2.620 -2.344 1.00 95.19 79 CYS A O 1
ATOM 653 N N . ARG A 1 80 ? -2.409 -0.825 -1.930 1.00 92.06 80 ARG A N 1
ATOM 654 C CA . ARG A 1 80 ? -1.305 0.106 -2.204 1.00 92.06 80 ARG A CA 1
ATOM 655 C C . ARG A 1 80 ? -0.178 0.033 -1.188 1.00 92.06 80 ARG A C 1
ATOM 657 O O . ARG A 1 80 ? 0.970 0.268 -1.562 1.00 92.06 80 ARG A O 1
ATOM 664 N N . MET A 1 81 ? -0.497 -0.231 0.073 1.00 91.12 81 MET A N 1
ATOM 665 C CA . MET A 1 81 ? 0.510 -0.483 1.094 1.00 91.12 81 MET A CA 1
ATOM 666 C C . MET A 1 81 ? 1.227 -1.803 0.802 1.00 91.12 81 MET A C 1
ATOM 668 O O . MET A 1 81 ? 2.451 -1.816 0.769 1.00 91.12 81 MET A O 1
ATOM 672 N N . GLU A 1 82 ? 0.502 -2.867 0.471 1.00 94.44 82 GLU A N 1
ATOM 673 C CA . GLU A 1 82 ? 1.092 -4.156 0.075 1.00 94.44 82 GLU A CA 1
ATOM 674 C C . GLU A 1 82 ? 2.040 -4.008 -1.119 1.00 94.44 82 GLU A C 1
ATOM 676 O O . GLU A 1 82 ? 3.181 -4.462 -1.077 1.00 94.44 82 GLU A O 1
ATOM 681 N N . ALA A 1 83 ? 1.627 -3.261 -2.146 1.00 90.88 83 ALA A N 1
ATOM 682 C CA . ALA A 1 83 ? 2.465 -2.948 -3.301 1.00 90.88 83 ALA A CA 1
ATOM 683 C C . ALA A 1 83 ? 3.726 -2.146 -2.933 1.00 90.88 83 ALA A C 1
ATOM 685 O O . ALA A 1 83 ? 4.766 -2.316 -3.566 1.00 90.88 83 ALA A O 1
ATOM 686 N N . TRP A 1 84 ? 3.657 -1.279 -1.916 1.00 88.94 84 TRP A N 1
ATOM 687 C CA . TRP A 1 84 ? 4.817 -0.532 -1.423 1.00 88.94 84 TRP A CA 1
ATOM 688 C C . TRP A 1 84 ? 5.835 -1.440 -0.723 1.00 88.94 84 TRP A C 1
ATOM 690 O O . TRP A 1 84 ? 7.038 -1.244 -0.885 1.00 88.94 84 TRP A O 1
ATOM 700 N N . PHE A 1 85 ? 5.364 -2.431 0.036 1.00 89.69 85 PHE A N 1
ATOM 701 C CA . PHE A 1 85 ? 6.225 -3.379 0.753 1.00 89.69 85 PHE A CA 1
ATOM 702 C C . PHE A 1 85 ? 6.548 -4.651 -0.043 1.00 89.69 85 PHE A C 1
ATOM 704 O O . PHE A 1 85 ? 7.373 -5.442 0.405 1.00 89.69 85 PHE A O 1
ATOM 711 N N . ALA A 1 86 ? 5.926 -4.842 -1.209 1.00 93.81 86 ALA A N 1
ATOM 712 C CA . ALA A 1 86 ? 5.983 -6.069 -2.001 1.00 93.81 86 ALA A CA 1
ATOM 713 C C . ALA A 1 86 ? 5.613 -7.332 -1.193 1.00 93.81 86 ALA A C 1
ATOM 715 O O . ALA A 1 86 ? 6.190 -8.401 -1.394 1.00 93.81 86 ALA A O 1
ATOM 716 N N . THR A 1 87 ? 4.668 -7.205 -0.258 1.00 94.62 87 THR A N 1
ATOM 717 C CA . THR A 1 87 ? 4.174 -8.307 0.578 1.00 94.62 87 THR A CA 1
ATOM 718 C C . THR A 1 87 ? 2.772 -8.005 1.104 1.00 94.62 87 THR A C 1
ATOM 720 O O . THR A 1 87 ? 2.400 -6.836 1.222 1.00 94.62 87 THR A O 1
ATOM 723 N N . ASP A 1 88 ? 2.016 -9.054 1.419 1.00 96.81 88 ASP A N 1
ATOM 724 C CA . ASP A 1 88 ? 0.643 -8.963 1.913 1.00 96.81 88 ASP A CA 1
ATOM 725 C C . ASP A 1 88 ? 0.596 -8.321 3.309 1.00 96.81 88 ASP A C 1
ATOM 727 O O . ASP A 1 88 ? 1.549 -8.393 4.095 1.00 96.81 88 ASP A O 1
ATOM 731 N N . ALA A 1 89 ? -0.516 -7.667 3.648 1.00 96.06 89 ALA A N 1
ATOM 732 C CA . ALA A 1 89 ? -0.626 -6.882 4.878 1.00 96.06 89 ALA A CA 1
ATOM 733 C C . ALA A 1 89 ? -0.519 -7.721 6.167 1.00 96.06 89 ALA A C 1
ATOM 735 O O . ALA A 1 89 ? -0.266 -7.167 7.243 1.00 96.06 89 ALA A O 1
ATOM 736 N N . ASP A 1 90 ? -0.707 -9.037 6.078 1.00 97.31 90 ASP A N 1
ATOM 737 C CA . ASP A 1 90 ? -0.507 -10.004 7.162 1.00 97.31 90 ASP A CA 1
ATOM 738 C C . ASP A 1 90 ? 0.972 -10.365 7.395 1.00 97.31 90 ASP A C 1
ATOM 740 O O . ASP A 1 90 ? 1.314 -10.906 8.445 1.00 97.31 90 ASP A O 1
ATOM 744 N N . MET A 1 91 ? 1.858 -9.998 6.470 1.00 96.81 91 MET A N 1
ATOM 745 C CA . MET A 1 91 ? 3.307 -10.183 6.573 1.00 96.81 91 MET A CA 1
ATOM 746 C C . MET A 1 91 ? 4.047 -8.877 6.896 1.00 96.81 91 MET A C 1
ATOM 748 O O . MET A 1 91 ? 5.214 -8.904 7.293 1.00 96.81 91 MET A O 1
ATOM 752 N N . ILE A 1 92 ? 3.385 -7.720 6.774 1.00 95.12 92 ILE A N 1
ATOM 753 C CA . ILE A 1 92 ? 3.972 -6.423 7.135 1.00 95.12 92 ILE A CA 1
ATOM 754 C C . ILE A 1 92 ? 3.996 -6.266 8.661 1.00 95.12 92 ILE A C 1
ATOM 756 O O . ILE A 1 92 ? 2.951 -6.207 9.303 1.00 95.12 92 ILE A O 1
ATOM 760 N N . SER A 1 93 ? 5.190 -6.119 9.235 1.00 95.50 93 SER A N 1
ATOM 761 C CA . SER A 1 93 ? 5.417 -5.904 10.672 1.00 95.50 93 SER A CA 1
ATOM 762 C C . SER A 1 93 ? 4.891 -4.550 11.167 1.00 95.50 93 SER A C 1
ATOM 764 O O . SER A 1 93 ? 5.312 -3.491 10.689 1.00 95.50 93 SER A O 1
ATOM 766 N N . LEU A 1 94 ? 4.045 -4.558 12.201 1.00 95.06 94 LEU A N 1
ATOM 767 C CA . LEU A 1 94 ? 3.573 -3.348 12.878 1.00 95.06 94 LEU A CA 1
ATOM 768 C C . LEU A 1 94 ? 4.725 -2.587 13.553 1.00 95.06 94 LEU A C 1
ATOM 770 O O . LEU A 1 94 ? 4.727 -1.352 13.587 1.00 95.06 94 LEU A O 1
ATOM 774 N N . LYS A 1 95 ? 5.732 -3.288 14.081 1.00 92.69 95 LYS A N 1
ATOM 775 C CA . LYS A 1 95 ? 6.887 -2.634 14.714 1.00 92.69 95 LYS A CA 1
ATOM 776 C C . LYS A 1 95 ? 7.760 -1.855 13.742 1.00 92.69 95 LYS A C 1
ATOM 778 O O . LYS A 1 95 ? 8.423 -0.911 14.175 1.00 92.69 95 LYS A O 1
ATOM 783 N N . THR A 1 96 ? 7.800 -2.257 12.472 1.00 90.50 96 THR A N 1
ATOM 784 C CA . THR A 1 96 ? 8.846 -1.788 11.553 1.00 90.50 96 THR A CA 1
ATOM 785 C C . THR A 1 96 ? 8.351 -1.141 10.257 1.00 90.50 96 THR A C 1
ATOM 787 O O . THR A 1 96 ? 9.154 -0.497 9.584 1.00 90.50 96 THR A O 1
ATOM 790 N N . TRP A 1 97 ? 7.056 -1.212 9.917 1.00 88.38 97 TRP A N 1
ATOM 791 C CA . TRP A 1 97 ? 6.531 -0.674 8.648 1.00 88.38 97 TRP A CA 1
ATOM 792 C C . TRP A 1 97 ? 6.859 0.812 8.413 1.00 88.38 97 TRP A C 1
ATOM 794 O O . TRP A 1 97 ? 7.148 1.226 7.292 1.00 88.38 97 TRP A O 1
ATOM 804 N N . ASP A 1 98 ? 6.859 1.635 9.459 1.00 84.38 98 ASP A N 1
ATOM 805 C CA . ASP A 1 98 ? 7.139 3.071 9.384 1.00 84.38 98 ASP A CA 1
ATOM 806 C C . ASP A 1 98 ? 8.619 3.420 9.615 1.00 84.38 98 ASP A C 1
ATOM 808 O O . ASP A 1 98 ? 9.005 4.571 9.400 1.00 84.38 98 ASP A O 1
ATOM 812 N N . GLN A 1 99 ? 9.477 2.455 9.970 1.00 76.88 99 GLN A N 1
ATOM 813 C CA . GLN A 1 99 ? 10.901 2.701 10.246 1.00 76.88 99 GLN A CA 1
ATOM 814 C C . GLN A 1 99 ? 11.655 3.179 9.013 1.00 76.88 99 GLN A C 1
ATOM 816 O O . GLN A 1 99 ? 12.475 4.090 9.114 1.00 76.88 99 GLN A O 1
ATOM 821 N N . ALA A 1 100 ? 11.336 2.633 7.836 1.00 60.03 100 ALA A N 1
ATOM 822 C CA . ALA A 1 100 ? 11.860 3.159 6.584 1.00 60.03 100 ALA A CA 1
ATOM 823 C C . ALA A 1 100 ? 11.465 4.635 6.441 1.00 60.03 100 ALA A C 1
ATOM 825 O O . ALA A 1 100 ? 12.319 5.473 6.195 1.00 60.03 100 ALA A O 1
ATOM 826 N N . SER A 1 101 ? 10.210 5.009 6.714 1.00 58.19 101 SER A N 1
ATOM 827 C CA . SER A 1 101 ? 9.807 6.420 6.667 1.00 58.19 101 SER A CA 1
ATOM 828 C C . SER A 1 101 ? 10.509 7.285 7.727 1.00 58.19 101 SER A C 1
ATOM 830 O O . SER A 1 101 ? 10.694 8.473 7.471 1.00 58.19 101 SER A O 1
ATOM 832 N N . ALA A 1 102 ? 10.913 6.731 8.874 1.00 52.53 102 ALA A N 1
ATOM 833 C CA . ALA A 1 102 ? 11.683 7.434 9.904 1.00 52.53 102 ALA A CA 1
ATOM 834 C C . ALA A 1 102 ? 13.152 7.651 9.488 1.00 52.53 102 ALA A C 1
ATOM 836 O O . ALA A 1 102 ? 13.641 8.773 9.563 1.00 52.53 102 ALA A O 1
ATOM 837 N N . ILE A 1 103 ? 13.822 6.625 8.950 1.00 49.03 103 ILE A N 1
ATOM 838 C CA . ILE A 1 103 ? 15.209 6.706 8.449 1.00 49.03 103 ILE A CA 1
ATOM 839 C C . ILE A 1 103 ? 15.286 7.583 7.188 1.00 49.03 103 ILE A C 1
ATOM 841 O O . ILE A 1 103 ? 16.200 8.389 7.022 1.00 49.03 103 ILE A O 1
ATOM 845 N N . ILE A 1 104 ? 14.286 7.478 6.311 1.00 49.38 104 ILE A N 1
ATOM 846 C CA . ILE A 1 104 ? 14.191 8.260 5.074 1.00 49.38 104 ILE A CA 1
ATOM 847 C C . ILE A 1 104 ? 13.816 9.721 5.373 1.00 49.38 104 ILE A C 1
ATOM 849 O O . ILE A 1 104 ? 14.087 10.568 4.537 1.00 49.38 104 ILE A O 1
ATOM 853 N N . SER A 1 105 ? 13.262 10.067 6.546 1.00 48.56 105 SER A N 1
ATOM 854 C CA . SER A 1 105 ? 12.946 11.470 6.883 1.00 48.56 105 SER A CA 1
ATOM 855 C C . SER A 1 105 ? 14.189 12.357 7.043 1.00 48.56 105 SER A C 1
ATOM 857 O O . SER A 1 105 ? 14.093 13.556 6.791 1.00 48.56 105 SER A O 1
ATOM 859 N N . GLU A 1 106 ? 15.354 11.797 7.388 1.00 46.88 106 GLU A N 1
ATOM 860 C CA . GLU A 1 106 ? 16.617 12.555 7.455 1.00 46.88 106 GLU A CA 1
ATOM 861 C C . GLU A 1 106 ? 17.297 12.727 6.084 1.00 46.88 106 GLU A C 1
ATOM 863 O O . GLU A 1 106 ? 18.010 13.703 5.870 1.00 46.88 106 GLU A O 1
ATOM 868 N N . HIS A 1 107 ? 17.045 11.818 5.134 1.00 50.31 107 HIS A N 1
ATOM 869 C CA . HIS A 1 107 ? 17.677 11.793 3.807 1.00 50.31 107 HIS A CA 1
ATOM 870 C C . HIS A 1 107 ? 16.643 11.678 2.681 1.00 50.31 107 HIS A C 1
ATOM 872 O O . HIS A 1 107 ? 16.855 10.980 1.687 1.00 50.31 107 HIS A O 1
ATOM 878 N N . VAL A 1 108 ? 15.496 12.350 2.830 1.00 56.03 108 VAL A N 1
ATOM 879 C CA . VAL A 1 108 ? 14.524 12.467 1.743 1.00 56.03 108 VAL A CA 1
ATOM 880 C C . VAL A 1 108 ? 15.265 13.067 0.555 1.00 56.03 108 VAL A C 1
ATOM 882 O O . VAL A 1 108 ? 15.756 14.192 0.639 1.00 56.03 108 VAL A O 1
ATOM 885 N N . LEU A 1 109 ? 15.314 12.343 -0.566 1.00 62.41 109 LEU A N 1
ATOM 886 C CA . LEU A 1 109 ? 15.582 12.973 -1.851 1.00 62.41 109 LEU A CA 1
ATOM 887 C C . LEU A 1 109 ? 14.455 13.980 -2.075 1.00 62.41 109 LEU A C 1
ATOM 889 O O . LEU A 1 109 ? 13.324 13.621 -2.409 1.00 62.41 109 LEU A O 1
ATOM 893 N N . THR A 1 110 ? 14.747 15.240 -1.774 1.00 65.56 110 THR A N 1
ATOM 894 C CA . THR A 1 110 ? 13.808 16.339 -1.933 1.00 65.56 110 THR A CA 1
ATOM 895 C C . THR A 1 110 ? 13.621 16.558 -3.432 1.00 65.56 110 THR A C 1
ATOM 897 O O . THR A 1 110 ? 14.568 16.829 -4.166 1.00 65.56 110 THR A O 1
ATOM 900 N N . GLY A 1 111 ? 12.404 16.346 -3.932 1.00 72.75 111 GLY A N 1
ATOM 901 C CA . GLY A 1 111 ? 12.136 16.391 -5.368 1.00 72.75 111 GLY A CA 1
ATOM 902 C C . GLY A 1 111 ? 10.824 15.721 -5.763 1.00 72.75 111 GLY A C 1
ATOM 903 O O . GLY A 1 111 ? 10.084 15.211 -4.924 1.00 72.75 111 GLY A O 1
ATOM 904 N N . GLY A 1 112 ? 10.522 15.759 -7.061 1.00 71.25 112 GLY A N 1
ATOM 905 C CA . GLY A 1 112 ? 9.381 15.054 -7.642 1.00 71.25 112 GLY A CA 1
ATOM 906 C C . GLY A 1 112 ? 9.693 13.585 -7.929 1.00 71.25 112 GLY A C 1
ATOM 907 O O . GLY A 1 112 ? 10.847 13.197 -8.093 1.00 71.25 112 GLY A O 1
ATOM 908 N N . HIS A 1 113 ? 8.647 12.770 -8.042 1.00 79.31 113 HIS A N 1
ATOM 909 C CA . HIS A 1 113 ? 8.762 11.395 -8.520 1.00 79.31 113 HIS A CA 1
ATOM 910 C C . HIS A 1 113 ? 8.679 11.392 -10.051 1.00 79.31 113 HIS A C 1
ATOM 912 O O . HIS A 1 113 ? 7.691 11.863 -10.616 1.00 79.31 113 HIS A O 1
ATOM 918 N N . GLY A 1 114 ? 9.724 10.901 -10.721 1.00 83.06 114 GLY A N 1
ATOM 919 C CA . GLY A 1 114 ? 9.822 10.867 -12.181 1.00 83.06 114 GLY A CA 1
ATOM 920 C C . GLY A 1 114 ? 9.819 9.444 -12.730 1.00 83.06 114 GLY A C 1
ATOM 921 O O . GLY A 1 114 ? 10.409 8.542 -12.138 1.00 83.06 114 GLY A O 1
ATOM 922 N N . LEU A 1 115 ? 9.185 9.250 -13.887 1.00 88.69 115 LEU A N 1
ATOM 923 C CA . LEU A 1 115 ? 9.328 8.024 -14.666 1.00 88.69 115 LEU A CA 1
ATOM 924 C C . LEU A 1 115 ? 10.609 8.110 -15.505 1.00 88.69 115 LEU A C 1
ATOM 926 O O . LEU A 1 115 ? 10.748 9.012 -16.332 1.00 88.69 115 LEU A O 1
ATOM 930 N N . VAL A 1 116 ? 11.530 7.161 -15.329 1.00 91.88 116 VAL A N 1
ATOM 931 C CA . VAL A 1 116 ? 12.722 7.051 -16.182 1.00 91.88 116 VAL A CA 1
ATOM 932 C C . VAL A 1 116 ? 12.304 6.453 -17.527 1.00 91.88 116 VAL A C 1
ATOM 934 O O . VAL A 1 116 ? 12.215 5.239 -17.682 1.00 91.88 116 VAL A O 1
ATOM 937 N N . VAL A 1 117 ? 12.011 7.318 -18.502 1.00 94.00 117 VAL A N 1
ATOM 938 C CA . VAL A 1 117 ? 11.364 6.942 -19.777 1.00 94.00 117 VAL A CA 1
ATOM 939 C C . VAL A 1 117 ? 12.156 5.951 -20.637 1.00 94.00 117 VAL A C 1
ATOM 941 O O . VAL A 1 117 ? 11.557 5.224 -21.420 1.00 94.00 117 VAL A O 1
ATOM 944 N N . GLN A 1 118 ? 13.482 5.892 -20.489 1.00 94.75 118 GLN A N 1
ATOM 945 C CA . GLN A 1 118 ? 14.343 4.926 -21.192 1.00 94.75 118 GLN A CA 1
ATOM 946 C C . GLN A 1 118 ? 14.654 3.677 -20.348 1.00 94.75 118 GLN A C 1
ATOM 948 O O . GLN A 1 118 ? 15.477 2.852 -20.736 1.00 94.75 118 GLN A O 1
ATOM 953 N N . GLY A 1 119 ? 14.022 3.542 -19.178 1.00 93.94 119 GLY A N 1
ATOM 954 C CA . GLY A 1 119 ? 14.421 2.578 -18.159 1.00 93.94 119 GLY A CA 1
ATOM 955 C C . GLY A 1 119 ? 15.793 2.896 -17.555 1.00 93.94 119 GLY A C 1
ATOM 956 O O . GLY A 1 119 ? 16.447 3.877 -17.902 1.00 93.94 119 GLY A O 1
ATOM 957 N N . TYR A 1 120 ? 16.238 2.051 -16.626 1.00 96.06 120 TYR A N 1
ATOM 958 C CA . TYR A 1 120 ? 17.539 2.212 -15.965 1.00 96.06 120 TYR A CA 1
ATOM 959 C C . TYR A 1 120 ? 18.720 1.639 -16.770 1.00 96.06 120 TYR A C 1
ATOM 961 O O . TYR A 1 120 ? 19.869 1.863 -16.397 1.00 96.06 120 TYR A O 1
ATOM 969 N N . ASP A 1 121 ? 18.466 0.939 -17.882 1.00 96.25 121 ASP A N 1
ATOM 970 C CA . ASP A 1 121 ? 19.496 0.276 -18.701 1.00 96.25 121 ASP A CA 1
ATOM 971 C C . ASP A 1 121 ? 20.640 1.210 -19.155 1.00 96.25 121 ASP A C 1
ATOM 973 O O . ASP A 1 121 ? 21.801 0.841 -18.956 1.00 96.25 121 ASP A O 1
ATOM 977 N N . PRO A 1 122 ? 20.388 2.440 -19.656 1.00 96.88 122 PRO A N 1
ATOM 978 C CA . PRO A 1 122 ? 21.473 3.347 -20.037 1.00 96.88 122 PRO A CA 1
ATOM 979 C C . PRO A 1 122 ? 22.395 3.716 -18.869 1.00 96.88 122 PRO A C 1
ATOM 981 O O . PRO A 1 122 ? 23.606 3.832 -19.048 1.00 96.88 122 PRO A O 1
ATOM 984 N N . VAL A 1 123 ? 21.836 3.864 -17.663 1.00 96.56 123 VAL A N 1
ATOM 985 C CA . VAL A 1 123 ? 22.603 4.180 -16.449 1.00 96.56 123 VAL A CA 1
ATOM 986 C C . VAL A 1 123 ? 23.477 2.994 -16.058 1.00 96.56 123 VAL A C 1
ATOM 988 O O . VAL A 1 123 ? 24.668 3.166 -15.811 1.00 96.56 123 VAL A O 1
ATOM 991 N N . VAL A 1 124 ? 22.910 1.785 -16.053 1.00 96.06 124 VAL A N 1
ATOM 992 C CA . VAL A 1 124 ? 23.649 0.555 -15.730 1.00 96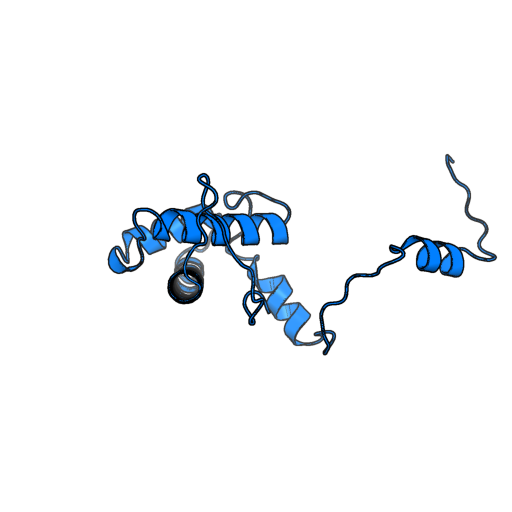.06 124 VAL A CA 1
ATOM 993 C C . VAL A 1 124 ? 24.806 0.344 -16.710 1.00 96.06 124 VAL A C 1
ATOM 995 O O . VAL A 1 124 ? 25.924 0.074 -16.281 1.00 96.06 124 VAL A O 1
ATOM 998 N N . LYS A 1 125 ? 24.577 0.533 -18.015 1.00 95.56 125 LYS A N 1
ATOM 999 C CA . LYS A 1 125 ? 25.620 0.417 -19.050 1.00 95.56 125 LYS A CA 1
ATOM 1000 C C . LYS A 1 125 ? 26.734 1.448 -18.891 1.00 95.56 125 LYS A C 1
ATOM 1002 O O . L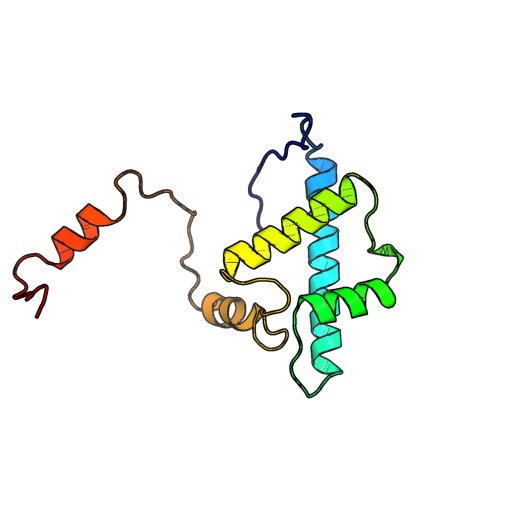YS A 1 125 ? 27.904 1.098 -19.026 1.00 95.56 125 LYS A O 1
ATOM 1007 N N . ALA A 1 126 ? 26.385 2.696 -18.583 1.00 97.31 126 ALA A N 1
ATOM 1008 C CA . ALA A 1 126 ? 27.373 3.739 -18.329 1.00 97.31 126 ALA A CA 1
ATOM 1009 C C . ALA A 1 126 ? 28.244 3.401 -17.108 1.00 97.31 126 ALA A C 1
ATOM 1011 O O . ALA A 1 126 ? 29.463 3.510 -17.179 1.00 97.31 126 ALA A O 1
ATOM 1012 N N . LEU A 1 127 ? 27.636 2.924 -16.016 1.00 97.19 127 LEU A N 1
ATOM 1013 C CA . LEU A 1 127 ? 28.361 2.503 -14.811 1.00 97.19 127 LEU A CA 1
ATOM 1014 C C . LEU A 1 127 ? 29.246 1.271 -15.039 1.00 97.19 127 LEU A C 1
ATOM 1016 O O . LEU A 1 127 ? 30.276 1.135 -14.390 1.00 97.19 127 LEU A O 1
ATOM 1020 N N . ALA A 1 128 ? 28.849 0.380 -15.947 1.00 96.25 128 ALA A N 1
ATOM 1021 C CA . ALA A 1 128 ? 29.595 -0.827 -16.290 1.00 96.25 128 ALA A CA 1
ATOM 1022 C C . ALA A 1 128 ? 30.759 -0.588 -17.268 1.00 96.25 128 ALA A C 1
ATOM 1024 O O . ALA A 1 128 ? 31.522 -1.514 -17.542 1.00 96.25 128 ALA A O 1
ATOM 1025 N N . THR A 1 129 ? 30.884 0.618 -17.828 1.00 96.75 129 THR A N 1
ATOM 1026 C CA . THR A 1 129 ? 31.927 0.925 -18.814 1.00 96.75 129 THR A CA 1
ATOM 1027 C C . THR A 1 129 ? 33.310 0.795 -18.172 1.00 96.75 129 THR A C 1
ATOM 1029 O O . THR A 1 129 ? 33.534 1.282 -17.068 1.00 96.75 129 THR A O 1
ATOM 1032 N N . ASP A 1 130 ? 34.219 0.103 -18.861 1.00 96.00 130 ASP A N 1
ATOM 1033 C CA . ASP A 1 130 ? 35.595 -0.185 -18.428 1.00 96.00 130 ASP A CA 1
ATOM 1034 C C . ASP A 1 130 ? 35.740 -1.037 -17.147 1.00 96.00 130 ASP A C 1
ATOM 1036 O O . ASP A 1 130 ? 36.840 -1.164 -16.605 1.00 96.00 130 ASP A O 1
ATOM 1040 N N . LEU A 1 131 ? 34.663 -1.684 -16.682 1.00 96.81 131 LEU A N 1
ATOM 1041 C CA . LEU A 1 131 ? 34.726 -2.684 -15.613 1.00 96.81 131 LEU A CA 1
ATOM 1042 C C . LEU A 1 131 ? 34.921 -4.097 -16.189 1.00 96.81 131 LEU A C 1
ATOM 1044 O O . LEU A 1 131 ? 34.191 -4.520 -17.086 1.00 96.81 131 LEU A O 1
ATOM 1048 N N . ASP A 1 132 ? 35.862 -4.867 -15.629 1.00 95.81 132 ASP A N 1
ATOM 1049 C CA . ASP A 1 132 ? 36.006 -6.303 -15.924 1.00 95.81 132 ASP A CA 1
ATOM 1050 C C . ASP A 1 132 ? 34.907 -7.101 -15.202 1.00 95.81 132 ASP A C 1
ATOM 1052 O O . ASP A 1 132 ? 35.090 -7.613 -14.095 1.00 95.81 132 ASP A O 1
ATOM 1056 N N . ILE A 1 133 ? 33.718 -7.146 -15.807 1.00 94.38 133 ILE A N 1
ATOM 1057 C CA . ILE A 1 133 ? 32.557 -7.871 -15.284 1.00 94.38 133 ILE A CA 1
ATOM 1058 C C . ILE A 1 133 ? 32.474 -9.238 -15.963 1.00 94.38 133 ILE A C 1
ATOM 1060 O O . ILE A 1 133 ? 32.150 -9.348 -17.147 1.00 94.38 133 ILE A O 1
ATOM 1064 N N . ARG A 1 134 ? 32.693 -10.308 -15.195 1.00 94.88 134 ARG A N 1
ATOM 1065 C CA . ARG A 1 134 ? 32.485 -11.683 -15.663 1.00 94.88 134 ARG A CA 1
ATOM 1066 C C . ARG A 1 134 ? 31.056 -12.130 -15.385 1.00 94.88 134 ARG A C 1
ATOM 1068 O O . ARG A 1 134 ? 30.660 -12.283 -14.235 1.00 94.88 134 ARG A O 1
ATOM 1075 N N . LEU A 1 135 ? 30.289 -12.350 -16.446 1.00 93.69 135 LEU A N 1
ATOM 1076 C CA . LEU A 1 135 ? 28.925 -12.874 -16.364 1.00 93.69 135 LEU A CA 1
ATOM 1077 C C . LEU A 1 135 ? 28.932 -14.409 -16.417 1.00 93.69 135 LEU A C 1
ATOM 1079 O O . LEU A 1 135 ? 29.801 -14.995 -17.059 1.00 93.69 135 LEU A O 1
ATOM 1083 N N . ASN A 1 136 ? 27.925 -15.045 -15.809 1.00 90.44 136 ASN A N 1
ATOM 1084 C CA . ASN A 1 136 ? 27.728 -16.507 -15.806 1.00 90.44 136 ASN A CA 1
ATOM 1085 C C . ASN A 1 136 ? 28.916 -17.305 -15.243 1.00 90.44 136 ASN A C 1
ATOM 1087 O O . ASN A 1 136 ? 29.252 -18.368 -15.770 1.00 90.44 136 ASN A O 1
ATOM 1091 N N . HIS A 1 137 ? 29.567 -16.763 -14.216 1.00 77.62 137 HIS A N 1
ATOM 1092 C CA . HIS A 1 137 ? 30.811 -17.286 -13.669 1.00 77.62 137 HIS A CA 1
ATOM 1093 C C . HIS A 1 137 ? 30.652 -17.818 -12.243 1.00 77.62 137 HIS A C 1
ATOM 1095 O O . HIS A 1 137 ? 29.750 -17.324 -11.530 1.00 77.62 137 HIS A O 1
#

Secondary structure (DSSP, 8-state):
-TTS---PPPB-TTSPBPPHHHHHHHHHHHHHHHHHHHHHHHH-SS--BHHHHHHHHHHH-GGG---HHHHHHHHHHHHHHHHHHTS-TTTSBTTTTTHHHHHHTTS---S-----TT-SHHHHHHHTTT-------

Foldseek 3Di:
DLDDDDPDWDADPVRHTDDVVLLVVLVVLLVVLLVQLLVVVVVDPDKFFQVVSSVVSCVVCVVSDDDDPSNVSNVVSQVSLCVVVVHHRRPHISVPSCVCVVVCVVVPPPDDDDDPVVPCVVVVVVVCPPPPDDPPD

pLDDT: mean 88.5, std 14.93, range [43.72, 98.25]

Organism: Vigna mungo (NCBI:txid3915)

Radius of gyration: 19.55 Å; chains: 1; bounding box: 56×34×45 Å